Protein AF-A0A3B0WC78-F1 (afdb_monomer_lite)

Foldseek 3Di:
DLVVCVVVVNDDPPDHDPPSVVSVVVVVVCVVCCVVPVDDDDDDDPPPPPLVNLLVQLVVVVCVVVVPDDPDDDDDDPDSVVSSPGDGD

InterPro domains:
  IPR002156 Ribonuclease H domain [PF00075] (1-61)
  IPR002156 Ribonuclease H domain [PS50879] (1-65)
  IPR012337 Ribonuclease H-like superfamily [SSF53098] (1-65)
  IPR036397 Ribonuclease H superfamily [G3DSA:3.30.420.10] (1-84)

Sequence (89 aa):
WAIGWQKKGWTKTGGEIKNLSLIQEMFERHQEIKDKVQVQVLHVNGHVGVEGNELADRMSMLAIQRKEKAFIPYQDEKSVAHILSLRAG

Radius of gyration: 16.97 Å; chains: 1; bounding box: 35×29×46 Å

pLDDT: mean 93.27, std 2.95, range [84.56, 97.56]

Secondary structure (DSSP, 8-state):
-HHHHHHTTS-BTTB--TTHHHHHHHHHHHHHHTTTTT-------TTSS-HHHHHHHHHHHHHHHHT--S-----S---HHHHHHSPP-

Organism: NCBI:txid652676

Structure (mmCIF, N/CA/C/O backbone):
data_AF-A0A3B0WC78-F1
#
_entry.id   AF-A0A3B0WC78-F1
#
loop_
_atom_site.group_PDB
_atom_site.id
_atom_site.type_symbol
_atom_site.label_atom_id
_atom_site.label_alt_id
_atom_site.label_comp_id
_atom_site.label_asym_id
_atom_site.label_entity_id
_atom_site.label_seq_id
_atom_site.pdbx_PDB_ins_code
_atom_site.Cartn_x
_atom_site.Cartn_y
_atom_site.Cartn_z
_atom_site.occupancy
_atom_site.B_iso_or_equiv
_atom_site.auth_seq_id
_atom_site.auth_comp_id
_atom_site.auth_asym_id
_atom_site.auth_atom_id
_atom_site.pdbx_PDB_model_num
ATOM 1 N N . TRP A 1 1 ? -6.980 -5.641 11.207 1.00 91.44 1 TRP A N 1
ATOM 2 C CA . TRP A 1 1 ? -6.949 -4.713 12.362 1.00 91.44 1 TRP A CA 1
ATOM 3 C C . TRP A 1 1 ? -7.831 -3.482 12.200 1.00 91.44 1 TRP A C 1
ATOM 5 O O . TRP A 1 1 ? -8.611 -3.223 13.108 1.00 91.44 1 TRP A O 1
ATOM 15 N N . ALA A 1 2 ? -7.757 -2.758 11.075 1.00 94.00 2 ALA A N 1
ATOM 16 C CA . ALA A 1 2 ? -8.455 -1.482 10.862 1.00 94.00 2 ALA A CA 1
ATOM 17 C C . ALA A 1 2 ? -9.948 -1.474 11.251 1.00 94.0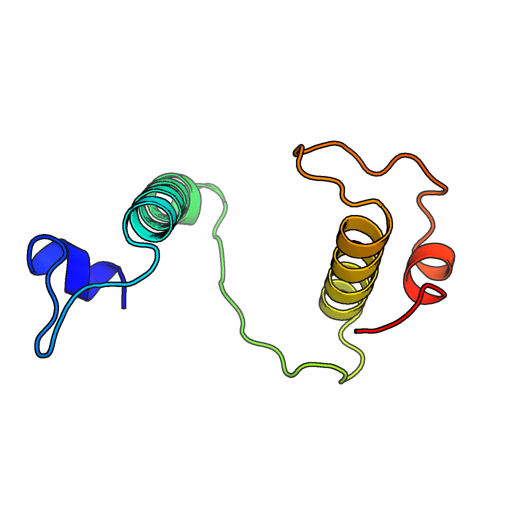0 2 ALA A C 1
ATOM 19 O O . ALA A 1 2 ? -10.362 -0.583 11.979 1.00 94.00 2 ALA A O 1
ATOM 20 N N . ILE A 1 3 ? -10.725 -2.509 10.900 1.00 94.25 3 ILE A N 1
ATOM 21 C CA . ILE A 1 3 ? -12.141 -2.643 11.313 1.00 94.25 3 ILE A CA 1
ATOM 22 C C . ILE A 1 3 ? -12.307 -2.555 12.841 1.00 94.25 3 ILE A C 1
ATOM 24 O O . ILE A 1 3 ? -13.205 -1.887 13.347 1.00 94.25 3 ILE A O 1
ATOM 28 N N . GLY A 1 4 ? -11.443 -3.241 13.593 1.00 94.94 4 GLY A N 1
ATOM 29 C CA . GLY A 1 4 ? -11.482 -3.239 15.055 1.00 94.94 4 GLY A CA 1
ATOM 30 C C . GLY A 1 4 ? -11.064 -1.895 15.650 1.00 94.94 4 GLY A C 1
ATOM 31 O O . GLY A 1 4 ? -11.658 -1.460 16.631 1.00 94.94 4 GLY A O 1
ATOM 32 N N . TRP A 1 5 ? -10.081 -1.223 15.045 1.00 95.69 5 TRP A N 1
ATOM 33 C CA . TRP A 1 5 ? -9.668 0.119 15.459 1.00 95.69 5 TRP A CA 1
ATOM 34 C C . TRP A 1 5 ? -10.740 1.163 15.152 1.00 95.69 5 TRP A C 1
ATOM 36 O O . TRP A 1 5 ? -11.060 1.949 16.036 1.00 95.69 5 TRP A O 1
ATOM 46 N N . GLN A 1 6 ? -11.368 1.120 13.974 1.00 95.94 6 GLN A N 1
ATOM 47 C CA . GLN A 1 6 ? -12.470 2.013 13.612 1.00 95.94 6 GLN A CA 1
ATOM 48 C C . GLN A 1 6 ? -13.620 1.916 14.626 1.00 95.94 6 GLN A C 1
ATOM 50 O O . GLN A 1 6 ? -14.079 2.938 15.129 1.00 95.94 6 GLN A O 1
ATOM 55 N N . LYS A 1 7 ? -14.028 0.696 15.009 1.00 95.38 7 LYS A N 1
ATOM 56 C CA . LYS A 1 7 ? -15.067 0.473 16.035 1.00 95.38 7 LYS A CA 1
ATOM 57 C C . LYS A 1 7 ? -14.711 1.053 17.409 1.00 95.38 7 LYS A C 1
ATOM 59 O O . LYS A 1 7 ? -15.606 1.331 18.197 1.00 95.38 7 LYS A O 1
ATOM 64 N N . LYS A 1 8 ? -13.421 1.223 17.703 1.00 94.25 8 LYS A N 1
ATOM 65 C CA . LYS A 1 8 ? -12.897 1.790 18.956 1.00 94.25 8 LYS A CA 1
ATOM 66 C C . LYS A 1 8 ? -12.471 3.257 18.809 1.00 94.25 8 LYS A C 1
ATOM 68 O O . LYS A 1 8 ? -11.681 3.742 19.615 1.00 94.25 8 LYS A O 1
ATOM 73 N N . GLY A 1 9 ? -12.926 3.949 17.761 1.00 95.12 9 GLY A N 1
ATOM 74 C CA . GLY A 1 9 ? -12.574 5.350 17.521 1.00 95.12 9 GLY A CA 1
ATOM 75 C C . GLY A 1 9 ? -11.085 5.567 17.236 1.00 95.12 9 GLY A C 1
ATOM 76 O O . GLY A 1 9 ? -10.526 6.571 17.654 1.00 95.12 9 GLY A O 1
ATOM 77 N N . TRP A 1 10 ? -10.436 4.615 16.560 1.00 95.94 10 TRP A N 1
ATOM 78 C CA . TRP A 1 10 ? -9.013 4.649 16.199 1.00 95.94 10 TRP A CA 1
ATOM 79 C C . TRP A 1 10 ? -8.048 4.682 17.386 1.00 95.94 10 TRP A C 1
ATOM 81 O O . TRP A 1 10 ? -6.987 5.299 17.347 1.00 95.94 10 TRP A O 1
ATOM 91 N N . THR A 1 11 ? -8.393 3.932 18.429 1.00 92.06 11 THR A N 1
ATOM 92 C CA . THR A 1 11 ? -7.550 3.734 19.608 1.00 92.06 11 THR A CA 1
ATOM 93 C C . THR A 1 11 ? -7.097 2.277 19.728 1.00 92.06 11 THR A C 1
ATOM 95 O O . THR A 1 11 ? -7.746 1.348 19.227 1.00 92.06 11 THR A O 1
ATOM 98 N N . LYS A 1 12 ? -5.961 2.051 20.397 1.00 90.06 12 LYS A N 1
ATOM 99 C CA . LYS A 1 12 ? -5.490 0.710 20.765 1.00 90.06 12 LYS A CA 1
ATOM 100 C C . LYS A 1 12 ? -5.010 0.690 22.217 1.00 90.06 12 LYS A C 1
ATOM 102 O O . LYS A 1 12 ? -4.516 1.684 22.739 1.00 90.06 12 LYS A O 1
ATOM 107 N N . THR A 1 13 ? -5.129 -0.465 22.864 1.00 87.69 13 THR A N 1
ATOM 108 C CA . THR A 1 13 ? -4.552 -0.684 24.194 1.00 87.69 13 THR A CA 1
ATOM 109 C C . THR A 1 13 ? -3.027 -0.720 24.077 1.00 87.69 13 THR A C 1
ATOM 111 O O . THR A 1 13 ? -2.498 -1.390 23.190 1.00 87.69 13 THR A O 1
ATOM 114 N N . GLY A 1 14 ? -2.319 -0.003 24.951 1.00 86.69 14 GLY A N 1
ATOM 115 C CA . GLY A 1 14 ? -0.851 -0.010 24.974 1.00 86.69 14 GLY A CA 1
ATOM 116 C C . GLY A 1 14 ? -0.170 0.973 24.013 1.00 86.69 14 GLY A C 1
ATOM 117 O O . GLY A 1 14 ? 0.979 0.750 23.643 1.00 86.69 14 GLY A O 1
ATOM 118 N N . GLY A 1 15 ? -0.851 2.045 23.591 1.00 88.94 15 GLY A N 1
ATOM 119 C CA . GLY A 1 15 ? -0.215 3.208 22.955 1.00 88.94 15 GLY A CA 1
ATOM 120 C C . GLY A 1 15 ? -0.879 3.659 21.656 1.00 88.94 15 GLY A C 1
ATOM 121 O O . GLY A 1 15 ? -2.017 3.306 21.367 1.00 88.94 15 GLY A O 1
ATOM 122 N N . GLU A 1 16 ? -0.151 4.424 20.848 1.00 92.88 16 GLU A N 1
ATOM 123 C CA . GLU A 1 16 ? -0.653 4.992 19.591 1.00 92.88 16 GLU A CA 1
ATOM 124 C C . GLU A 1 16 ? -0.668 3.992 18.425 1.00 92.88 16 GLU A C 1
ATOM 126 O O . GLU A 1 16 ? 0.149 3.067 18.340 1.00 92.88 16 GLU A O 1
ATOM 131 N N . ILE A 1 17 ? -1.575 4.188 17.472 1.00 95.56 17 ILE A N 1
ATOM 132 C CA . ILE A 1 17 ? -1.534 3.482 16.189 1.00 95.56 17 ILE A CA 1
ATOM 133 C C . ILE A 1 17 ? -0.533 4.218 15.288 1.00 95.56 17 ILE A C 1
ATOM 135 O O . ILE A 1 17 ? -0.792 5.336 14.854 1.00 95.56 17 ILE A O 1
ATOM 139 N N . LYS A 1 18 ? 0.616 3.598 14.995 1.00 95.00 18 LYS A N 1
ATOM 140 C CA . LYS A 1 18 ? 1.596 4.167 14.057 1.00 95.00 18 LYS A CA 1
ATOM 141 C C . LYS A 1 18 ? 0.997 4.244 12.652 1.00 95.00 18 LYS A C 1
ATOM 143 O O . LYS A 1 18 ? 0.300 3.319 12.242 1.00 95.00 18 LYS A O 1
ATOM 148 N N . ASN A 1 19 ? 1.316 5.314 11.920 1.00 96.12 19 ASN A N 1
ATOM 149 C CA . ASN A 1 19 ? 0.818 5.587 10.564 1.00 96.12 19 ASN A CA 1
ATOM 150 C C . ASN A 1 19 ? -0.716 5.704 10.481 1.00 96.12 19 ASN A C 1
ATOM 152 O O . ASN A 1 19 ? -1.308 5.326 9.473 1.00 96.12 19 ASN A O 1
ATOM 156 N N . LEU A 1 20 ? -1.368 6.198 11.544 1.00 96.38 20 LEU A N 1
ATOM 157 C CA . LEU A 1 20 ? -2.829 6.219 11.647 1.00 96.38 20 LEU A CA 1
ATOM 158 C C . LEU A 1 20 ? -3.511 6.911 10.460 1.00 96.38 20 LEU A C 1
ATOM 160 O O . LEU A 1 20 ? -4.445 6.340 9.906 1.00 96.38 20 LEU A O 1
ATOM 164 N N . SER A 1 21 ? -3.030 8.088 10.054 1.00 96.69 21 SER A N 1
ATOM 165 C CA . SER A 1 21 ? -3.596 8.834 8.922 1.00 96.69 21 SER A CA 1
ATOM 166 C C . SER A 1 21 ? -3.587 8.007 7.634 1.00 96.69 21 SER A C 1
ATOM 168 O O . SER A 1 21 ? -4.622 7.855 6.992 1.00 96.69 21 SER A O 1
ATOM 170 N N . LEU A 1 22 ? -2.448 7.388 7.313 1.00 96.38 22 LEU A N 1
ATOM 171 C CA . LEU A 1 22 ? -2.302 6.522 6.144 1.00 96.38 22 LEU A CA 1
ATOM 172 C C . LEU A 1 22 ? -3.222 5.294 6.226 1.00 96.38 22 LEU A C 1
ATOM 174 O O . LEU A 1 22 ? -3.866 4.928 5.248 1.00 96.38 22 LEU A O 1
ATOM 178 N N . ILE A 1 23 ? -3.319 4.661 7.399 1.00 96.81 23 ILE A N 1
ATOM 179 C CA . ILE A 1 23 ? -4.191 3.496 7.605 1.00 96.81 23 ILE A CA 1
ATOM 180 C C . ILE A 1 23 ? -5.663 3.873 7.418 1.00 96.81 23 ILE A C 1
ATOM 182 O O . ILE A 1 23 ? -6.410 3.093 6.831 1.00 96.81 23 ILE A O 1
ATOM 186 N N . GLN A 1 24 ? -6.085 5.032 7.927 1.00 97.56 24 GLN A N 1
ATOM 187 C CA . GLN A 1 24 ? -7.451 5.529 7.774 1.00 97.56 24 GLN A CA 1
ATOM 188 C C . GLN A 1 24 ? -7.789 5.753 6.301 1.00 97.56 24 GLN A C 1
ATOM 190 O O . GLN A 1 24 ? -8.793 5.214 5.839 1.00 97.56 24 GLN A O 1
ATOM 195 N N . GLU A 1 25 ? -6.918 6.446 5.563 1.00 97.38 25 GLU A N 1
ATOM 196 C CA . GLU A 1 25 ? -7.095 6.708 4.131 1.00 97.38 25 GLU A CA 1
ATOM 197 C C . GLU A 1 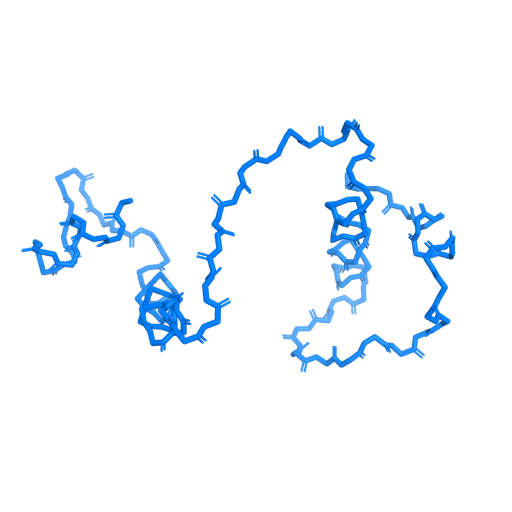25 ? -7.177 5.403 3.322 1.00 97.38 25 GLU A C 1
ATOM 199 O O . GLU A 1 25 ? -8.124 5.187 2.564 1.00 97.38 25 GLU A O 1
ATOM 204 N N . MET A 1 26 ? -6.231 4.479 3.528 1.00 95.69 26 MET A N 1
ATOM 205 C CA . MET A 1 26 ? -6.232 3.181 2.845 1.00 95.69 26 MET A CA 1
ATOM 206 C C . MET A 1 26 ? -7.476 2.353 3.183 1.00 95.69 26 MET A C 1
ATOM 208 O O . MET A 1 26 ? -8.041 1.690 2.312 1.00 95.69 26 MET A O 1
ATOM 212 N N . PHE A 1 27 ? -7.898 2.364 4.450 1.00 96.19 27 PHE A N 1
ATOM 213 C CA . PHE A 1 27 ? -9.063 1.614 4.896 1.00 96.19 27 PHE A CA 1
ATOM 214 C C . PHE A 1 27 ? -10.354 2.176 4.299 1.00 96.19 27 PHE A C 1
ATOM 216 O O . PHE A 1 27 ? -11.167 1.399 3.807 1.00 96.19 27 PHE A O 1
ATOM 223 N N . GLU A 1 28 ? -10.531 3.496 4.294 1.00 95.94 28 GLU A N 1
ATOM 224 C CA . GLU A 1 28 ? -11.678 4.153 3.665 1.00 95.94 28 GLU A CA 1
ATOM 225 C C . GLU A 1 28 ? -11.754 3.814 2.172 1.00 95.94 28 GLU A C 1
ATOM 227 O O . GLU A 1 28 ? -12.763 3.270 1.720 1.00 95.94 28 GLU A O 1
ATOM 232 N N . ARG A 1 29 ? -10.650 3.984 1.432 1.00 94.81 29 ARG A N 1
ATOM 233 C CA . ARG A 1 29 ? -10.579 3.636 0.004 1.00 94.81 29 ARG A CA 1
ATOM 234 C C . ARG A 1 29 ? -10.889 2.172 -0.264 1.00 94.81 29 ARG A C 1
ATOM 236 O O . ARG A 1 29 ? -11.671 1.867 -1.159 1.00 94.81 29 ARG A O 1
ATOM 243 N N . HIS A 1 30 ? -10.328 1.257 0.525 1.00 94.94 30 HIS A N 1
ATOM 244 C CA . HIS A 1 30 ? -10.636 -0.166 0.406 1.00 94.94 30 HIS A CA 1
ATOM 245 C C . HIS A 1 30 ? -12.138 -0.433 0.584 1.00 94.94 30 HIS A C 1
ATOM 247 O O . HIS A 1 30 ? -12.729 -1.180 -0.194 1.00 94.94 30 HIS A O 1
ATOM 253 N N . GLN A 1 31 ? -12.774 0.186 1.583 1.00 93.94 31 GLN A N 1
ATOM 254 C CA . GLN A 1 31 ? -14.204 0.010 1.842 1.00 93.94 31 GLN A CA 1
ATOM 255 C C . GLN A 1 31 ? -15.076 0.546 0.697 1.00 93.94 31 GLN A C 1
ATOM 257 O O . GLN A 1 31 ? -16.114 -0.049 0.422 1.00 93.94 31 GLN A O 1
ATOM 262 N N . GLU A 1 32 ? -14.647 1.603 0.001 1.00 93.88 32 GLU A N 1
ATOM 263 C CA . GLU A 1 32 ? -15.350 2.161 -1.164 1.00 93.88 32 GLU A CA 1
ATOM 264 C C . GLU A 1 32 ? -15.318 1.250 -2.403 1.00 93.88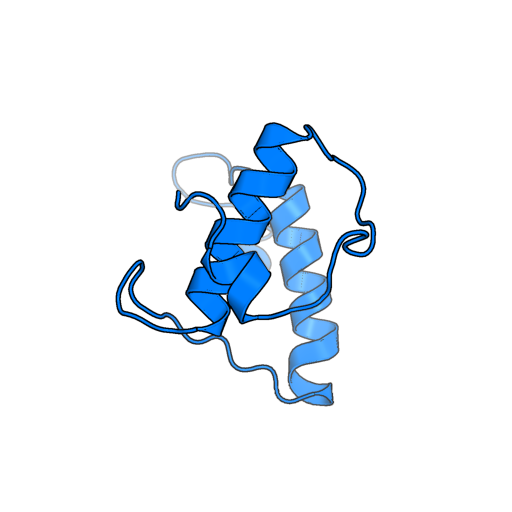 32 GLU A C 1
ATOM 266 O O . GLU A 1 32 ? -16.247 1.295 -3.220 1.00 93.88 32 GLU A O 1
ATOM 271 N N . ILE A 1 33 ? -14.247 0.466 -2.579 1.00 94.81 33 ILE A N 1
ATOM 272 C CA . ILE A 1 33 ? -13.999 -0.304 -3.812 1.00 94.81 33 ILE A CA 1
ATOM 273 C C . ILE A 1 33 ? -14.240 -1.806 -3.668 1.00 94.81 33 ILE A C 1
ATOM 275 O O . ILE A 1 33 ? -14.564 -2.453 -4.664 1.00 94.81 33 ILE A O 1
ATOM 279 N N . LYS A 1 34 ? -14.100 -2.370 -2.461 1.00 92.69 34 LYS A N 1
ATOM 280 C CA . LYS A 1 34 ? -14.074 -3.827 -2.242 1.00 92.69 34 LYS A CA 1
ATOM 281 C C . LYS A 1 34 ? -15.280 -4.558 -2.836 1.00 92.69 34 LYS A C 1
ATOM 283 O O . LYS A 1 34 ? -15.098 -5.603 -3.451 1.00 92.69 34 LYS A O 1
ATOM 288 N N . ASP A 1 35 ? -16.472 -3.970 -2.732 1.00 89.88 35 ASP A N 1
ATOM 289 C CA . ASP A 1 35 ? -17.721 -4.586 -3.188 1.00 89.88 35 ASP A CA 1
ATOM 290 C C . ASP A 1 35 ? -17.982 -4.292 -4.675 1.00 89.88 35 ASP A C 1
ATOM 292 O O . ASP A 1 35 ? -18.622 -5.080 -5.365 1.00 89.88 35 ASP A O 1
ATOM 296 N N . LYS A 1 36 ? -17.440 -3.182 -5.200 1.00 91.62 36 LYS A N 1
ATOM 297 C CA . LYS A 1 36 ? -17.617 -2.766 -6.602 1.00 91.62 36 LYS A CA 1
ATOM 298 C C . LYS A 1 36 ? -16.797 -3.610 -7.570 1.00 91.62 36 LYS A C 1
ATOM 300 O O . LYS A 1 36 ? -17.265 -3.901 -8.664 1.00 91.62 36 LYS A O 1
ATOM 305 N N . VAL A 1 37 ? -15.573 -3.971 -7.182 1.00 90.75 37 VAL A N 1
ATOM 306 C CA . VAL A 1 37 ? -14.639 -4.713 -8.048 1.00 90.75 37 VAL A CA 1
ATOM 307 C C . VAL A 1 37 ? -14.206 -6.056 -7.456 1.00 90.75 37 VAL A C 1
ATOM 309 O O . VAL A 1 37 ? -13.254 -6.653 -7.943 1.00 90.75 37 VAL A O 1
ATOM 312 N N . GLN A 1 38 ? -14.911 -6.541 -6.424 1.00 88.25 38 GLN A N 1
ATOM 313 C CA . GLN A 1 38 ? -14.646 -7.823 -5.754 1.00 88.25 38 GLN A CA 1
ATOM 314 C C . GLN A 1 38 ? -13.171 -7.977 -5.347 1.00 88.25 38 GLN A C 1
ATOM 316 O O . GLN A 1 38 ? -12.499 -8.946 -5.703 1.00 88.25 38 GLN A O 1
ATOM 321 N N . VAL A 1 39 ? -12.651 -6.993 -4.607 1.00 87.19 39 VAL A N 1
ATOM 322 C CA . VAL A 1 39 ? -11.246 -6.996 -4.172 1.00 87.19 39 VAL A CA 1
ATOM 323 C C . VAL A 1 39 ? -11.010 -8.140 -3.189 1.00 87.19 39 VAL A C 1
ATOM 325 O O . VAL A 1 39 ? -11.624 -8.193 -2.124 1.00 87.19 39 VAL A O 1
ATOM 328 N N . GLN A 1 40 ? -10.063 -9.017 -3.519 1.00 88.94 40 GLN A N 1
ATOM 329 C CA . GLN A 1 40 ? -9.556 -10.045 -2.616 1.00 88.94 40 GLN A CA 1
ATOM 330 C C . GLN A 1 40 ? -8.141 -9.682 -2.171 1.00 88.94 40 GLN A C 1
ATOM 332 O O . GLN A 1 40 ? -7.276 -9.389 -2.995 1.00 88.94 40 GLN A O 1
ATOM 337 N N . VAL A 1 41 ? -7.898 -9.716 -0.860 1.00 88.50 41 VAL A N 1
ATOM 338 C CA . VAL A 1 41 ? -6.562 -9.516 -0.289 1.00 88.50 41 VAL A CA 1
ATOM 339 C C . VAL A 1 41 ? -5.967 -10.885 0.010 1.00 88.50 41 VAL A C 1
ATOM 341 O O . VAL A 1 41 ? -6.378 -11.551 0.960 1.00 88.50 41 VAL A O 1
ATOM 344 N N . LEU A 1 42 ? -5.008 -11.303 -0.812 1.00 91.06 42 LEU A N 1
ATOM 345 C CA . LEU A 1 42 ? -4.291 -12.565 -0.662 1.00 91.06 42 LEU A CA 1
ATOM 346 C C . LEU A 1 42 ? -2.879 -12.294 -0.148 1.00 91.06 42 LEU A C 1
ATOM 348 O O . LEU A 1 42 ? -2.182 -11.416 -0.652 1.00 91.06 42 LEU A O 1
ATOM 352 N N . HIS A 1 43 ? -2.460 -13.060 0.853 1.00 92.88 43 HIS A N 1
ATOM 353 C CA . HIS A 1 43 ? -1.084 -13.044 1.329 1.00 92.88 43 HIS A CA 1
ATOM 354 C C . HIS A 1 43 ? -0.289 -14.129 0.604 1.00 92.88 43 HIS A C 1
ATOM 356 O O . HIS A 1 43 ? -0.675 -15.298 0.627 1.00 92.88 43 HIS A O 1
ATOM 362 N N . VAL A 1 44 ? 0.824 -13.742 -0.011 1.00 93.31 44 VAL A N 1
ATOM 363 C CA . VAL A 1 44 ? 1.780 -14.658 -0.638 1.00 93.31 44 VAL A CA 1
ATOM 364 C C . VAL A 1 44 ? 3.126 -14.543 0.066 1.00 93.31 44 VAL A C 1
ATOM 366 O O . VAL A 1 44 ? 3.480 -13.478 0.568 1.00 93.31 44 VAL A O 1
ATOM 369 N N . ASN A 1 45 ? 3.874 -15.644 0.117 1.00 93.19 45 ASN A N 1
ATOM 370 C CA . ASN A 1 45 ? 5.233 -15.615 0.649 1.00 93.19 45 ASN A CA 1
ATOM 371 C C . ASN A 1 45 ? 6.137 -14.786 -0.274 1.00 93.19 45 ASN A C 1
ATOM 373 O O . ASN A 1 45 ? 6.026 -14.865 -1.498 1.00 93.19 45 ASN A O 1
ATOM 377 N N . GLY A 1 46 ? 7.050 -14.014 0.312 1.00 88.88 46 GLY A N 1
ATOM 378 C CA . GLY A 1 46 ? 8.072 -13.303 -0.452 1.00 88.88 46 GLY A CA 1
ATOM 379 C C . GLY A 1 46 ? 9.048 -14.275 -1.121 1.00 88.88 46 GLY A C 1
ATOM 380 O O . GLY A 1 46 ? 9.367 -15.318 -0.555 1.00 88.88 46 GLY A O 1
ATOM 381 N N . HIS A 1 47 ? 9.533 -13.909 -2.309 1.00 84.69 47 HIS A N 1
ATOM 382 C CA . HIS A 1 47 ? 10.607 -14.608 -3.033 1.00 84.69 47 HIS A CA 1
ATOM 383 C C . HIS A 1 47 ? 10.333 -16.085 -3.377 1.00 84.69 47 HIS A C 1
ATOM 385 O O . HIS A 1 47 ? 11.256 -16.896 -3.414 1.00 84.69 47 HIS A O 1
ATOM 391 N N . VAL A 1 48 ? 9.072 -16.446 -3.637 1.00 90.69 48 VAL A N 1
ATOM 392 C CA . VAL A 1 48 ? 8.684 -17.817 -4.029 1.00 90.69 48 VAL A CA 1
ATOM 393 C C . VAL A 1 48 ? 8.286 -17.962 -5.506 1.00 90.69 48 VAL A C 1
ATOM 395 O O . VAL A 1 48 ? 7.665 -18.961 -5.858 1.00 90.69 48 VAL A O 1
ATOM 398 N N . GLY A 1 49 ? 8.593 -16.994 -6.378 1.00 90.81 49 GLY A N 1
ATOM 399 C CA . GLY A 1 49 ? 8.259 -17.088 -7.808 1.00 90.81 49 GLY A CA 1
ATOM 400 C C . GLY A 1 49 ? 6.887 -16.537 -8.204 1.00 90.81 49 GLY A C 1
ATOM 401 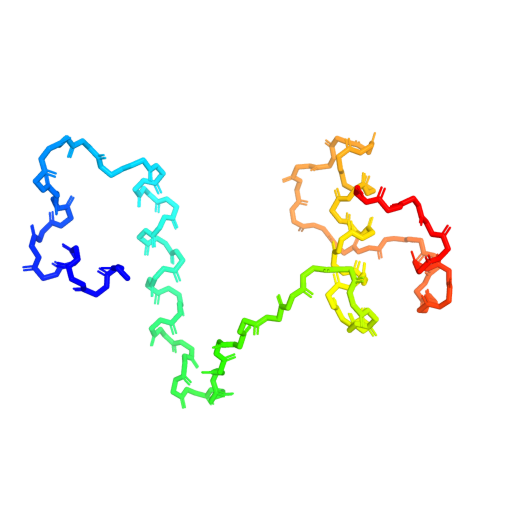O O . GLY A 1 49 ? 6.449 -16.754 -9.332 1.00 90.81 49 GLY A O 1
ATOM 402 N N . VAL A 1 50 ? 6.161 -15.851 -7.310 1.00 95.12 50 VAL A N 1
ATOM 403 C CA . VAL A 1 50 ? 4.876 -15.223 -7.672 1.00 95.12 50 VAL A CA 1
ATOM 404 C C . VAL A 1 50 ? 5.155 -13.964 -8.492 1.00 95.12 50 VAL A C 1
ATOM 406 O O . VAL A 1 50 ? 5.451 -12.918 -7.918 1.00 95.12 50 VAL A O 1
ATOM 409 N N . GLU A 1 51 ? 5.030 -14.064 -9.818 1.00 94.88 51 GLU A N 1
ATOM 410 C CA . GLU A 1 51 ? 5.420 -13.024 -10.788 1.00 94.88 51 GLU A CA 1
ATOM 411 C C . GLU A 1 51 ? 4.974 -11.613 -10.379 1.00 94.88 51 GLU A C 1
ATOM 413 O O . GLU A 1 51 ? 5.802 -10.717 -10.252 1.00 94.88 51 GLU A O 1
ATOM 418 N N . GLY A 1 52 ? 3.685 -11.407 -10.089 1.00 93.81 52 GLY A N 1
ATOM 419 C CA . GLY A 1 52 ? 3.170 -10.088 -9.702 1.00 93.81 52 GLY A CA 1
ATOM 420 C C . GLY A 1 52 ? 3.786 -9.528 -8.411 1.00 93.81 52 GLY A C 1
ATOM 421 O O . GLY A 1 52 ? 4.002 -8.322 -8.305 1.00 93.81 52 GLY A O 1
ATOM 422 N N . ASN A 1 53 ? 4.114 -10.391 -7.445 1.00 95.81 53 ASN A N 1
ATOM 423 C CA . ASN A 1 53 ? 4.798 -9.985 -6.216 1.00 95.81 53 ASN A CA 1
ATOM 424 C C . ASN A 1 53 ? 6.272 -9.652 -6.484 1.00 95.81 53 ASN A C 1
ATOM 426 O O . ASN A 1 53 ? 6.795 -8.690 -5.930 1.00 95.81 53 ASN A O 1
ATOM 430 N N . GLU A 1 54 ? 6.938 -10.422 -7.345 1.00 95.81 54 GLU A N 1
ATOM 431 C CA . GLU A 1 54 ? 8.322 -10.147 -7.738 1.00 95.81 54 GLU A CA 1
ATOM 432 C C . GLU A 1 54 ? 8.429 -8.846 -8.527 1.00 95.81 54 GLU A C 1
ATOM 434 O O . GLU A 1 54 ? 9.277 -8.016 -8.220 1.00 95.81 54 GLU A O 1
ATOM 439 N N . LEU A 1 55 ? 7.520 -8.604 -9.472 1.00 95.44 55 LEU A N 1
ATOM 440 C CA . LEU A 1 55 ? 7.430 -7.329 -10.180 1.00 95.44 55 LEU A CA 1
ATOM 441 C C . LEU A 1 55 ? 7.249 -6.160 -9.201 1.00 95.44 55 LEU A C 1
ATOM 443 O O . LEU A 1 55 ? 7.937 -5.149 -9.329 1.00 95.44 55 LEU A O 1
ATOM 447 N N . ALA A 1 56 ? 6.373 -6.295 -8.200 1.00 95.00 56 ALA A N 1
ATOM 448 C CA . ALA A 1 56 ? 6.180 -5.268 -7.176 1.00 95.00 56 ALA A CA 1
ATOM 449 C C . ALA A 1 56 ? 7.457 -5.007 -6.352 1.00 95.00 56 ALA A C 1
ATOM 451 O O . ALA A 1 56 ? 7.804 -3.847 -6.121 1.00 95.00 56 ALA A O 1
ATOM 452 N N . ASP A 1 57 ? 8.185 -6.061 -5.968 1.00 95.81 57 ASP A N 1
ATOM 453 C CA . ASP A 1 57 ? 9.482 -5.967 -5.286 1.00 95.81 57 ASP A CA 1
ATOM 454 C C . ASP A 1 57 ? 10.509 -5.189 -6.130 1.00 95.81 57 ASP A C 1
ATOM 456 O O . ASP A 1 57 ? 11.050 -4.176 -5.675 1.00 95.81 57 ASP A O 1
ATOM 460 N N . ARG A 1 58 ? 10.687 -5.573 -7.402 1.00 95.69 58 ARG A N 1
ATOM 461 C CA . ARG A 1 58 ? 11.598 -4.895 -8.343 1.00 95.69 58 ARG A CA 1
ATOM 462 C C . ARG A 1 58 ? 11.255 -3.421 -8.527 1.00 95.69 58 ARG A C 1
ATOM 464 O O . ARG A 1 58 ? 12.136 -2.560 -8.484 1.00 95.69 58 ARG A O 1
ATOM 471 N N . MET A 1 59 ? 9.970 -3.119 -8.687 1.00 94.69 59 MET A N 1
ATOM 472 C CA . MET A 1 59 ? 9.486 -1.748 -8.840 1.00 94.69 59 MET A CA 1
ATOM 473 C C . MET A 1 59 ? 9.709 -0.914 -7.574 1.00 94.69 59 MET A C 1
ATOM 475 O O . MET A 1 59 ? 10.077 0.259 -7.674 1.00 94.69 59 MET A O 1
ATOM 479 N N . SER A 1 60 ? 9.553 -1.508 -6.386 1.00 95.31 60 SER A N 1
ATOM 480 C CA . SER A 1 60 ? 9.827 -0.822 -5.119 1.00 95.31 60 SER A CA 1
ATOM 481 C C . SER A 1 60 ? 11.307 -0.442 -4.984 1.00 95.31 60 SER A C 1
ATOM 483 O O . SER A 1 60 ? 11.626 0.701 -4.643 1.00 95.31 60 SER A O 1
ATOM 485 N N . MET A 1 61 ? 12.213 -1.348 -5.364 1.00 95.38 61 MET A N 1
ATOM 486 C CA . MET A 1 61 ? 13.655 -1.102 -5.356 1.00 95.38 61 MET A CA 1
ATOM 487 C C . MET A 1 61 ? 14.059 -0.017 -6.346 1.00 95.38 61 MET A C 1
ATOM 489 O O . MET A 1 61 ? 14.876 0.851 -6.023 1.00 95.38 61 MET A O 1
ATOM 493 N N . LEU A 1 62 ? 13.446 -0.014 -7.529 1.00 94.88 62 LEU A N 1
ATOM 494 C CA . LEU A 1 62 ? 13.689 1.017 -8.525 1.00 94.88 62 LEU A CA 1
ATOM 495 C C . LEU A 1 62 ? 1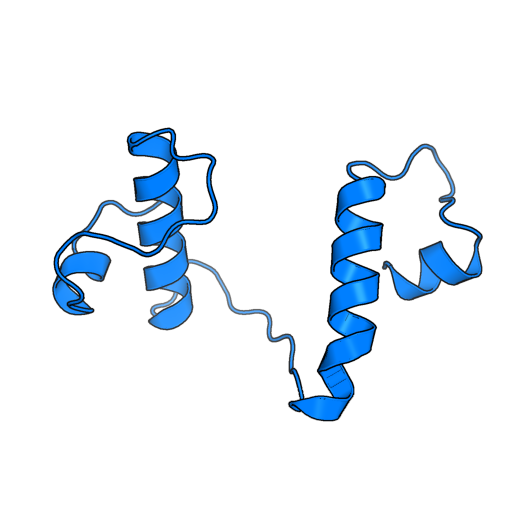3.240 2.402 -8.041 1.00 94.88 62 LEU A C 1
ATOM 497 O O . LEU A 1 62 ? 13.983 3.375 -8.193 1.00 94.88 62 LEU A O 1
ATOM 501 N N . ALA A 1 63 ? 12.057 2.501 -7.428 1.00 95.12 63 ALA A N 1
ATOM 502 C CA . ALA A 1 63 ? 11.556 3.755 -6.869 1.00 95.12 63 ALA A CA 1
ATOM 503 C C . ALA A 1 63 ? 12.484 4.292 -5.764 1.00 95.12 63 ALA A C 1
ATOM 505 O O . ALA A 1 63 ? 12.814 5.480 -5.763 1.00 95.12 63 ALA A O 1
ATOM 506 N N . ILE A 1 64 ? 12.987 3.413 -4.885 1.00 95.38 64 ILE A N 1
ATOM 507 C CA . ILE A 1 64 ? 13.983 3.764 -3.859 1.00 95.38 64 ILE A CA 1
ATOM 508 C C . ILE A 1 64 ? 15.270 4.285 -4.506 1.00 95.38 64 ILE A C 1
ATOM 510 O O . ILE A 1 64 ? 15.764 5.347 -4.122 1.00 95.38 64 ILE A O 1
ATOM 514 N N . GLN A 1 65 ? 15.801 3.574 -5.506 1.00 95.06 65 GLN A N 1
ATOM 515 C CA . GLN A 1 65 ? 17.029 3.963 -6.204 1.00 95.06 65 GLN A CA 1
ATOM 516 C C . GLN A 1 65 ? 16.892 5.337 -6.871 1.00 95.06 65 GLN A C 1
ATOM 518 O O . GLN A 1 65 ? 17.809 6.156 -6.797 1.00 95.06 65 GLN A O 1
ATOM 523 N N . ARG A 1 66 ? 15.740 5.602 -7.494 1.00 94.94 66 ARG A N 1
ATOM 524 C CA . ARG A 1 66 ? 15.432 6.881 -8.149 1.00 94.94 66 ARG A CA 1
ATOM 525 C C . ARG A 1 66 ? 15.034 7.981 -7.168 1.00 94.94 66 ARG A C 1
ATOM 527 O O . ARG A 1 66 ? 14.984 9.141 -7.563 1.00 94.94 66 ARG A O 1
ATOM 534 N N . LYS A 1 67 ? 14.787 7.637 -5.898 1.00 96.56 67 LYS A N 1
ATOM 535 C CA . LYS A 1 67 ? 14.191 8.522 -4.884 1.00 96.56 67 LYS A CA 1
ATOM 536 C C . LYS A 1 67 ? 12.869 9.125 -5.369 1.00 96.56 67 LYS A C 1
ATOM 538 O O . LYS A 1 67 ? 12.561 10.276 -5.056 1.00 96.56 67 LYS A O 1
ATOM 543 N N . GLU A 1 68 ? 12.111 8.340 -6.131 1.00 95.44 68 GLU A N 1
ATOM 544 C CA . GLU A 1 68 ? 10.819 8.752 -6.664 1.00 95.44 68 GLU A CA 1
ATOM 545 C C . GLU A 1 68 ? 9.791 8.773 -5.531 1.00 95.44 68 GLU A C 1
ATOM 547 O O . GLU A 1 68 ? 9.631 7.796 -4.799 1.00 95.44 68 GLU A O 1
ATOM 552 N N . LYS A 1 69 ? 9.124 9.914 -5.363 1.00 94.50 69 LYS A N 1
ATOM 553 C CA . LYS A 1 69 ? 8.126 10.129 -4.304 1.00 94.50 69 LYS A CA 1
ATOM 554 C C . LYS A 1 69 ? 6.729 10.330 -4.869 1.00 94.50 69 LYS A C 1
ATOM 556 O O . LYS A 1 69 ? 5.758 10.189 -4.129 1.00 94.50 69 LYS A O 1
ATOM 561 N N . ALA A 1 70 ? 6.625 10.714 -6.137 1.00 94.50 70 ALA A N 1
ATOM 562 C CA . ALA A 1 70 ? 5.354 10.972 -6.778 1.00 94.50 70 ALA A CA 1
ATOM 563 C C . ALA A 1 70 ? 4.731 9.664 -7.280 1.00 94.50 70 ALA A C 1
ATOM 565 O O . ALA A 1 70 ? 5.421 8.729 -7.689 1.00 94.50 70 ALA A O 1
ATOM 566 N N . PHE A 1 71 ? 3.400 9.611 -7.284 1.00 91.12 71 PHE A N 1
ATOM 567 C CA . PHE A 1 71 ? 2.672 8.519 -7.917 1.00 91.12 71 PHE A CA 1
ATOM 568 C C . PHE A 1 71 ? 2.638 8.751 -9.430 1.00 91.12 71 PHE A C 1
ATOM 570 O O . PHE A 1 71 ? 1.734 9.402 -9.953 1.00 91.12 71 PHE A O 1
ATOM 577 N N . ILE A 1 72 ? 3.674 8.269 -10.116 1.00 92.25 72 ILE A N 1
ATOM 578 C CA . ILE A 1 72 ? 3.848 8.435 -11.561 1.00 92.25 72 ILE A CA 1
ATOM 579 C C . ILE A 1 72 ? 3.848 7.086 -12.289 1.00 92.25 72 ILE A C 1
ATOM 581 O O . ILE A 1 72 ? 4.264 6.073 -11.720 1.00 92.25 72 ILE A O 1
ATOM 585 N N . PRO A 1 73 ? 3.417 7.045 -13.563 1.00 91.25 73 PRO A N 1
ATOM 586 C CA . PRO A 1 73 ? 3.551 5.849 -14.381 1.00 91.25 73 PRO A CA 1
ATOM 587 C C . PRO A 1 73 ? 5.019 5.465 -14.565 1.00 91.25 73 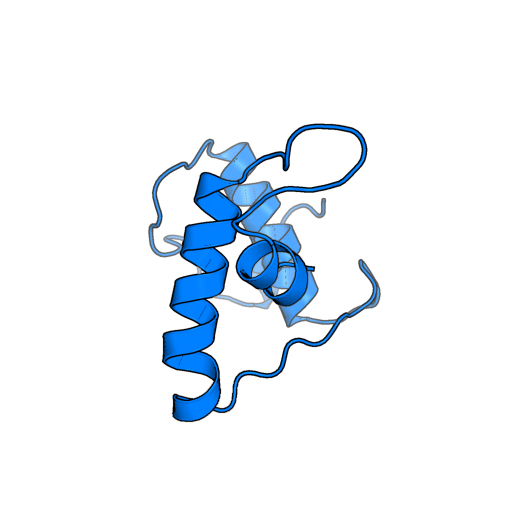PRO A C 1
ATOM 589 O O . PRO A 1 73 ? 5.880 6.336 -14.706 1.00 91.25 73 PRO A O 1
ATOM 592 N N . TYR A 1 74 ? 5.286 4.162 -14.652 1.00 90.56 74 TYR A N 1
ATOM 593 C CA . TYR A 1 74 ? 6.597 3.664 -15.050 1.00 90.56 74 TYR A CA 1
ATOM 594 C C . TYR A 1 74 ? 6.943 4.121 -16.476 1.00 90.56 74 TYR A C 1
ATOM 596 O O . TYR A 1 74 ? 6.120 3.974 -17.387 1.00 90.56 74 TYR A O 1
ATOM 604 N N . GLN A 1 75 ? 8.137 4.698 -16.636 1.00 89.38 75 GLN A N 1
ATOM 605 C CA . GLN A 1 75 ? 8.561 5.389 -17.860 1.00 89.38 75 GLN A CA 1
ATOM 606 C C . GLN A 1 75 ? 9.516 4.577 -18.742 1.00 89.38 75 GLN A C 1
ATOM 608 O O . GLN A 1 75 ? 9.675 4.927 -19.908 1.00 89.38 75 GLN A O 1
ATOM 613 N N . ASP A 1 76 ? 10.150 3.521 -18.221 1.00 89.50 76 ASP A N 1
ATOM 614 C CA . ASP A 1 76 ? 11.071 2.719 -19.033 1.00 89.50 76 ASP A CA 1
ATOM 615 C C . ASP A 1 76 ? 10.316 1.624 -19.812 1.00 89.50 76 ASP A C 1
ATOM 617 O O . ASP A 1 76 ? 9.083 1.614 -19.902 1.00 89.50 76 ASP A O 1
ATOM 621 N N . GLU A 1 77 ? 11.065 0.684 -20.391 1.00 89.69 77 GLU A N 1
ATOM 622 C CA . GLU A 1 77 ? 10.518 -0.430 -21.152 1.00 89.69 77 GLU A CA 1
ATOM 623 C C . GLU A 1 77 ? 9.535 -1.264 -20.315 1.00 89.69 77 GLU A C 1
ATOM 625 O O . GLU A 1 77 ? 9.892 -1.904 -19.324 1.00 89.69 77 GLU A O 1
ATOM 630 N N . LYS A 1 78 ? 8.273 -1.301 -20.753 1.00 87.06 78 LYS A N 1
ATOM 631 C CA . LYS A 1 78 ? 7.191 -2.071 -20.119 1.00 87.06 78 LYS A CA 1
ATOM 632 C C . LYS A 1 78 ? 7.250 -3.546 -20.519 1.00 87.06 78 LYS A C 1
ATOM 634 O O . LYS A 1 78 ? 6.296 -4.091 -21.067 1.00 87.06 78 LYS A O 1
ATOM 639 N N . SER A 1 79 ? 8.387 -4.175 -20.253 1.00 94.31 79 SER A N 1
ATOM 640 C CA . SER A 1 79 ? 8.619 -5.600 -20.465 1.00 94.31 79 SER A CA 1
ATOM 641 C C . SER A 1 79 ? 8.690 -6.306 -19.115 1.00 94.31 79 SER A C 1
ATOM 643 O O . SER A 1 79 ? 9.478 -5.928 -18.248 1.00 94.31 79 SER A O 1
ATOM 645 N N . VAL A 1 80 ? 7.875 -7.350 -18.932 1.00 93.94 80 VAL A N 1
ATOM 646 C CA . VAL A 1 80 ? 7.889 -8.178 -17.711 1.00 93.94 80 VAL A CA 1
ATOM 647 C C . VAL A 1 80 ? 9.286 -8.754 -17.485 1.00 93.94 80 VAL A C 1
ATOM 649 O O . VAL A 1 80 ? 9.827 -8.649 -16.389 1.00 93.94 80 VAL A O 1
ATOM 652 N N . ALA A 1 81 ? 9.914 -9.270 -18.545 1.00 95.00 81 ALA A N 1
ATOM 653 C CA . ALA A 1 81 ? 11.271 -9.803 -18.481 1.00 95.00 81 ALA A CA 1
ATOM 654 C C . ALA A 1 81 ? 12.296 -8.729 -18.079 1.00 95.00 81 ALA A C 1
ATOM 656 O O . ALA A 1 81 ? 13.185 -9.001 -17.273 1.00 95.00 81 ALA A O 1
ATOM 657 N N . HIS A 1 82 ? 12.147 -7.502 -18.591 1.00 94.31 82 HIS A N 1
ATOM 658 C CA . HIS A 1 82 ? 13.010 -6.386 -18.209 1.00 94.31 82 HIS A CA 1
ATOM 659 C C . HIS A 1 82 ? 12.869 -6.058 -16.719 1.00 94.31 82 HIS A C 1
ATOM 661 O O . HIS A 1 82 ? 13.868 -6.025 -16.004 1.00 94.31 82 HIS A O 1
ATOM 667 N N . ILE A 1 83 ? 11.641 -5.889 -16.223 1.00 94.88 83 ILE A N 1
ATOM 668 C CA . ILE A 1 83 ? 11.403 -5.547 -14.815 1.00 94.88 83 ILE A CA 1
ATOM 669 C C . ILE A 1 83 ? 11.911 -6.660 -13.890 1.00 94.88 83 ILE A C 1
ATOM 671 O O . ILE A 1 83 ? 12.574 -6.365 -12.900 1.00 94.88 83 ILE A O 1
ATOM 675 N N . LEU A 1 84 ? 11.682 -7.934 -14.227 1.00 95.06 84 LEU A N 1
ATOM 676 C CA . LEU A 1 84 ? 12.191 -9.070 -13.446 1.00 95.06 84 LEU A CA 1
ATOM 677 C C . LEU A 1 84 ? 13.727 -9.140 -13.414 1.00 95.06 84 LEU A C 1
ATOM 679 O O . LEU A 1 84 ? 14.288 -9.620 -12.425 1.00 95.06 84 LEU A O 1
ATOM 683 N N . SER A 1 85 ? 14.402 -8.628 -14.451 1.00 94.06 85 SER A N 1
ATOM 684 C CA . SER A 1 85 ? 15.869 -8.538 -14.508 1.00 94.06 85 SER A CA 1
ATOM 685 C C . SER A 1 85 ? 16.465 -7.451 -13.604 1.00 94.06 85 SER A C 1
ATOM 687 O O . SER A 1 85 ? 17.671 -7.460 -13.350 1.00 94.06 85 SER A O 1
ATOM 689 N N . LEU A 1 86 ? 15.642 -6.520 -13.104 1.00 93.69 86 LEU A N 1
ATOM 690 C CA . LEU A 1 86 ? 16.087 -5.494 -12.164 1.00 93.69 86 LEU A CA 1
ATOM 691 C C . LEU A 1 86 ? 16.508 -6.117 -10.827 1.00 93.69 86 LEU A C 1
ATOM 693 O O . LEU A 1 86 ? 16.227 -7.275 -10.511 1.00 93.69 86 LEU A O 1
ATOM 697 N N . ARG A 1 87 ? 17.186 -5.314 -10.006 1.00 93.06 87 ARG A N 1
ATOM 698 C CA . ARG A 1 87 ? 17.646 -5.730 -8.681 1.00 93.06 87 ARG A CA 1
ATOM 699 C C . ARG A 1 87 ? 16.466 -6.090 -7.763 1.00 93.06 87 ARG A C 1
ATOM 701 O O . ARG A 1 87 ? 15.554 -5.286 -7.585 1.00 93.06 87 ARG A O 1
ATOM 708 N N . ALA A 1 88 ? 16.555 -7.265 -7.142 1.00 91.69 88 ALA A N 1
ATOM 709 C CA . ALA A 1 88 ? 15.690 -7.699 -6.046 1.00 91.69 88 ALA A CA 1
ATOM 710 C C . ALA A 1 88 ? 15.939 -6.916 -4.749 1.00 91.69 88 ALA A C 1
ATOM 712 O O . ALA A 1 88 ? 17.064 -6.447 -4.522 1.00 91.69 88 ALA A O 1
ATOM 713 N N . GLY A 1 89 ? 14.896 -6.811 -3.922 1.00 84.56 89 GLY A N 1
ATOM 714 C CA . GLY A 1 89 ? 14.988 -6.352 -2.533 1.00 84.56 89 GLY A CA 1
ATOM 715 C C . GLY A 1 89 ? 15.847 -7.244 -1.650 1.00 84.56 89 GLY A C 1
ATOM 716 O O . GLY A 1 89 ? 15.929 -8.463 -1.930 1.00 84.56 89 GLY A O 1
#